Protein AF-S8DMW6-F1 (afdb_monomer_lite)

Radius of gyration: 17.29 Å; chains: 1; bounding box: 43×29×45 Å

Sequence (94 aa):
RGKTWFCSHCSYHTQREGDMPRHMNTHTANDKFVCCGVPVGDVLGYTGEIRDFEGQAMAGGCSKSFGRKDSFLRHLRVREGQCIRPTYLTSESS

pLDDT: mean 81.97, std 11.92, range [38.59, 94.44]

Secondary structure (DSSP, 8-state):
-PPPEE-SSSS-EES-TTHHHHHHHHHS----EE---EEGGGSTT--S-EEEETTEEEES----EES-HHHHHHHHHHTTTTSPPPGGGS----

Organism: Fomitopsis schrenkii (NCBI:txid2126942)

Foldseek 3Di:
DADKDADPPDRDIDSDPVVRVVVVLVVVQPLPDFLQAAAPVVDPPQPDDWDDDPNGTHAQGDRDTDSDPVVRVVVCVVCPPRGHDDPVNVPPDD

Structure (mmCIF, N/CA/C/O backbone):
data_AF-S8DMW6-F1
#
_entry.id   AF-S8DMW6-F1
#
loop_
_atom_site.group_PDB
_atom_site.id
_atom_site.type_symbol
_atom_site.label_atom_id
_atom_site.label_alt_id
_atom_site.label_comp_id
_atom_site.label_asym_id
_atom_site.label_entity_id
_atom_site.label_seq_id
_atom_site.pdbx_PDB_ins_code
_atom_site.Cartn_x
_atom_site.Cartn_y
_atom_site.Cartn_z
_atom_site.occupancy
_atom_site.B_iso_or_equiv
_atom_site.auth_seq_id
_atom_site.auth_comp_id
_atom_site.auth_asym_id
_atom_site.auth_atom_id
_atom_site.pdbx_PDB_model_num
ATOM 1 N N . ARG A 1 1 ? -28.298 -8.157 25.289 1.00 54.78 1 ARG A N 1
ATOM 2 C CA . ARG A 1 1 ? -28.026 -6.703 25.160 1.00 54.78 1 ARG A CA 1
ATOM 3 C C . ARG A 1 1 ? -26.567 -6.550 24.748 1.00 54.78 1 ARG A C 1
ATOM 5 O O . ARG A 1 1 ? -25.713 -6.975 25.510 1.00 54.78 1 ARG A O 1
ATOM 12 N N . GLY A 1 2 ? -26.290 -6.068 23.534 1.00 77.31 2 GLY A N 1
ATOM 13 C CA . GLY A 1 2 ? -24.919 -5.864 23.051 1.00 77.31 2 GLY A CA 1
ATOM 14 C C . GLY A 1 2 ? -24.296 -4.611 23.667 1.00 77.31 2 GLY A C 1
ATOM 15 O O . GLY A 1 2 ? -24.984 -3.604 23.838 1.00 77.31 2 GLY A O 1
ATOM 16 N N . LYS A 1 3 ? -23.011 -4.675 24.025 1.00 85.94 3 LYS A N 1
ATOM 17 C CA . LYS A 1 3 ? -22.241 -3.507 24.466 1.00 85.94 3 LYS A CA 1
ATOM 18 C C . LYS A 1 3 ? -21.930 -2.643 23.242 1.00 85.94 3 LYS A C 1
ATOM 20 O O . LYS A 1 3 ? -21.346 -3.134 22.281 1.00 85.94 3 LYS A O 1
ATOM 25 N N . THR A 1 4 ? -22.333 -1.375 23.278 1.00 93.44 4 THR A N 1
ATOM 26 C CA . THR A 1 4 ? -21.965 -0.394 22.248 1.00 93.44 4 THR A CA 1
ATOM 27 C C . THR A 1 4 ? -20.713 0.344 22.696 1.00 93.44 4 THR A C 1
ATOM 29 O O . THR A 1 4 ? -20.619 0.777 23.844 1.00 93.44 4 THR A O 1
ATOM 32 N N . TRP A 1 5 ? -19.758 0.476 21.788 1.00 91.88 5 TRP A N 1
ATOM 33 C CA . TRP A 1 5 ? -18.520 1.216 21.972 1.00 91.88 5 TRP A CA 1
ATOM 34 C C . TRP A 1 5 ? -18.658 2.561 21.268 1.00 91.88 5 TRP A C 1
ATOM 36 O O . TRP A 1 5 ? -18.997 2.594 20.085 1.00 91.88 5 TRP A O 1
ATOM 46 N N . PHE A 1 6 ? -18.372 3.651 21.975 1.00 94.31 6 PHE A N 1
ATOM 47 C CA . PHE A 1 6 ? -18.403 5.016 21.446 1.00 94.31 6 PHE A CA 1
ATOM 48 C C . PHE A 1 6 ? -16.982 5.557 21.321 1.00 94.31 6 PHE A C 1
ATOM 50 O O . PHE A 1 6 ? -16.155 5.325 22.204 1.00 94.31 6 PHE A O 1
ATOM 57 N N . CYS A 1 7 ? -16.695 6.250 20.222 1.00 93.12 7 CYS A N 1
ATOM 58 C CA . CYS A 1 7 ? -15.425 6.939 20.054 1.00 93.12 7 CYS A CA 1
ATOM 59 C C . CYS A 1 7 ? -15.371 8.179 20.959 1.00 93.12 7 CYS A C 1
ATOM 61 O O . CYS A 1 7 ? -16.357 8.897 21.103 1.00 93.12 7 CYS A O 1
ATOM 63 N N . SER A 1 8 ? -14.206 8.452 21.546 1.00 91.62 8 SER A N 1
ATOM 64 C CA . SER A 1 8 ? -13.959 9.640 22.374 1.00 91.62 8 SER A CA 1
ATOM 65 C C . SER A 1 8 ? -13.675 10.914 21.572 1.00 91.62 8 SER A C 1
ATOM 67 O O . SER A 1 8 ? -13.678 11.999 22.144 1.00 91.62 8 SER A O 1
ATOM 69 N N . HIS A 1 9 ? -13.403 10.804 20.268 1.00 89.25 9 HIS A N 1
ATOM 70 C CA . HIS A 1 9 ? -12.979 11.924 19.416 1.00 89.25 9 HIS A CA 1
ATOM 71 C C . HIS A 1 9 ? -14.009 12.316 18.349 1.00 89.25 9 HIS A C 1
ATOM 73 O O . HIS A 1 9 ? -13.860 13.357 17.713 1.00 89.25 9 HIS A O 1
ATOM 79 N N . CYS A 1 10 ? -15.039 11.498 18.116 1.00 91.50 10 CYS A N 1
ATOM 80 C CA . CYS A 1 10 ? -16.113 11.798 17.170 1.00 91.50 10 CYS A CA 1
ATOM 81 C C . CYS A 1 10 ? -17.391 11.010 17.495 1.00 91.50 10 CYS A C 1
ATOM 83 O O . CYS A 1 10 ? -17.414 10.171 18.388 1.00 91.50 10 CYS A O 1
ATOM 85 N N . SER A 1 11 ? -18.462 11.240 16.734 1.00 93.75 11 SER A N 1
ATOM 86 C CA . SER A 1 11 ? -19.769 10.590 16.933 1.00 93.75 11 SER A CA 1
ATOM 87 C C . SER A 1 11 ? -19.850 9.131 16.441 1.00 93.75 11 SER A C 1
ATOM 89 O O . SER A 1 11 ? -20.937 8.550 16.403 1.00 93.75 11 SER A O 1
ATOM 91 N N . TYR A 1 12 ? -18.729 8.523 16.034 1.00 93.19 12 TYR A N 1
ATOM 92 C CA . TYR A 1 12 ? -18.697 7.128 15.592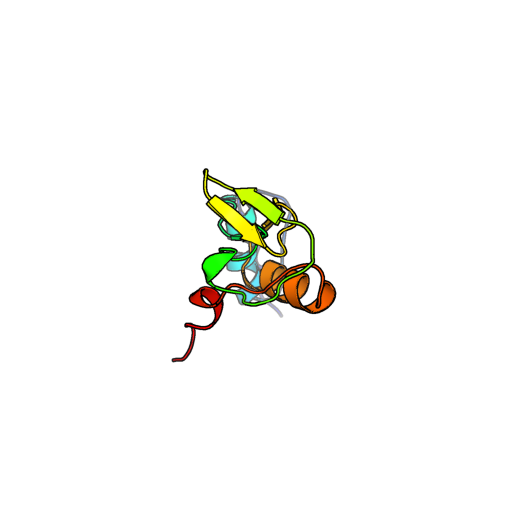 1.00 93.19 12 TYR A CA 1
ATOM 93 C C . TYR A 1 12 ? -18.940 6.158 16.758 1.00 93.19 12 TYR A C 1
ATOM 95 O O . TYR A 1 12 ? -18.406 6.324 17.856 1.00 93.19 12 TYR A O 1
ATOM 103 N N . HIS A 1 13 ? -19.717 5.105 16.504 1.00 94.44 13 HIS A N 1
ATOM 104 C CA . HIS A 1 13 ? -19.981 4.036 17.461 1.00 94.44 13 HIS A CA 1
ATOM 105 C C . HIS A 1 13 ? -20.138 2.687 16.750 1.00 94.44 13 HIS A C 1
ATOM 107 O O . HIS A 1 13 ? -20.499 2.619 15.575 1.00 94.44 13 HIS A O 1
ATOM 113 N N . THR A 1 14 ? -19.859 1.597 17.463 1.00 93.94 14 THR A N 1
ATOM 114 C CA . THR A 1 14 ? -19.959 0.228 16.934 1.00 93.94 14 THR A CA 1
ATOM 115 C C . THR A 1 14 ? -20.361 -0.757 18.026 1.00 93.94 14 THR A C 1
ATOM 117 O O . THR A 1 14 ? -20.052 -0.570 19.200 1.00 93.94 14 THR A O 1
ATOM 120 N N . GLN A 1 15 ? -21.045 -1.834 17.644 1.00 93.88 15 GLN A N 1
ATOM 121 C CA . GLN A 1 15 ? -21.390 -2.943 18.544 1.00 93.88 15 GLN A CA 1
ATOM 122 C C . GLN A 1 15 ? -20.349 -4.073 18.507 1.00 93.88 15 GLN A C 1
ATOM 124 O O . GLN A 1 15 ? -20.456 -5.041 19.256 1.00 93.88 15 GLN A O 1
ATOM 129 N N . ARG A 1 16 ? -19.338 -3.970 17.634 1.00 90.25 16 ARG A N 1
ATOM 130 C CA . ARG A 1 16 ? -18.264 -4.959 17.497 1.00 90.25 16 ARG A CA 1
ATOM 131 C C . ARG A 1 16 ? -17.016 -4.455 18.207 1.00 90.25 16 ARG A C 1
ATOM 133 O O . ARG A 1 16 ? -16.455 -3.435 17.821 1.00 90.25 16 ARG A O 1
ATOM 140 N N . GLU A 1 17 ? -16.553 -5.198 19.205 1.00 86.50 17 GLU A N 1
ATOM 141 C CA . GLU A 1 17 ? -15.381 -4.821 20.006 1.00 86.50 17 GLU A CA 1
ATOM 142 C C . GLU A 1 17 ? -14.137 -4.555 19.139 1.00 86.50 17 GLU A C 1
ATOM 144 O O . GLU A 1 17 ? -13.481 -3.532 19.304 1.00 86.50 17 GLU A O 1
ATOM 149 N N . GLY A 1 18 ? -13.879 -5.391 18.128 1.00 86.75 18 GLY A N 1
ATOM 150 C CA . GLY A 1 18 ? -12.727 -5.231 17.231 1.00 86.75 18 GLY A CA 1
ATOM 151 C C . GLY A 1 18 ? -12.808 -4.063 16.236 1.00 86.75 18 GLY A C 1
ATOM 152 O O . GLY A 1 18 ? -11.821 -3.777 15.554 1.00 86.75 18 GLY A O 1
ATOM 153 N N . ASP A 1 19 ? -13.955 -3.390 16.103 1.00 89.75 19 ASP A N 1
ATOM 154 C CA . ASP A 1 19 ? -14.098 -2.234 15.208 1.00 89.75 19 ASP A CA 1
ATOM 155 C C . ASP A 1 19 ? -13.635 -0.933 15.878 1.00 89.75 19 ASP A C 1
ATOM 157 O O . ASP A 1 19 ? -13.127 -0.052 15.185 1.00 89.75 19 ASP A O 1
ATOM 161 N N . MET A 1 20 ? -13.751 -0.811 17.207 1.00 91.44 20 MET A N 1
ATOM 162 C CA . MET A 1 20 ? -13.398 0.425 17.915 1.00 91.44 20 MET A CA 1
ATOM 163 C C . MET A 1 20 ? -11.885 0.714 17.896 1.00 91.44 20 MET A C 1
ATOM 165 O O . MET A 1 20 ? -11.513 1.795 17.442 1.00 91.44 20 MET A O 1
ATOM 169 N N . PRO A 1 21 ? -10.981 -0.225 18.251 1.00 87.00 21 PRO A N 1
ATOM 170 C CA . PRO A 1 21 ? -9.538 -0.003 18.108 1.00 87.00 21 PRO A CA 1
ATOM 171 C C . PRO A 1 21 ? -9.142 0.343 16.668 1.00 87.00 21 PRO A C 1
ATOM 173 O O . PRO A 1 21 ? -8.281 1.183 16.423 1.00 87.00 21 PRO A O 1
ATOM 176 N N . ARG A 1 22 ? -9.821 -0.266 15.689 1.00 82.31 22 ARG A N 1
ATOM 177 C CA . ARG A 1 22 ? -9.586 -0.007 14.267 1.00 82.31 22 ARG A CA 1
ATOM 178 C C . ARG A 1 22 ? -10.026 1.390 13.847 1.00 82.31 22 ARG A C 1
ATOM 180 O O . ARG A 1 22 ? -9.356 2.010 13.026 1.00 82.31 22 ARG A O 1
ATOM 187 N N . HIS A 1 23 ? -11.147 1.862 14.376 1.00 88.19 23 HIS A N 1
ATOM 188 C CA . HIS A 1 23 ? -11.609 3.224 14.171 1.00 88.19 23 HIS A CA 1
ATOM 189 C C . HIS A 1 23 ? -10.641 4.235 14.793 1.00 88.19 23 HIS A C 1
ATOM 191 O O . HIS A 1 23 ? -10.310 5.218 14.146 1.00 88.19 23 HIS A O 1
ATOM 197 N N . MET A 1 24 ? -10.094 3.968 15.980 1.00 86.25 24 MET A N 1
ATOM 198 C CA . MET A 1 24 ? -9.133 4.880 16.616 1.00 86.25 24 MET A CA 1
ATOM 199 C C . MET A 1 24 ? -7.893 5.159 15.748 1.00 86.25 24 MET A C 1
ATOM 201 O O . MET A 1 24 ? -7.373 6.273 15.777 1.00 86.25 24 MET A O 1
ATOM 205 N N . ASN A 1 25 ? -7.483 4.215 14.890 1.00 80.19 25 ASN A N 1
ATOM 206 C CA . ASN A 1 25 ? -6.404 4.433 13.917 1.00 80.19 25 ASN A CA 1
ATOM 207 C C . ASN A 1 25 ? -6.701 5.544 12.893 1.00 80.19 25 ASN A C 1
ATOM 209 O O . ASN A 1 25 ? -5.770 6.068 12.288 1.00 80.19 25 ASN A O 1
ATOM 213 N N . THR A 1 26 ? -7.969 5.911 12.667 1.00 79.88 26 THR A N 1
ATOM 214 C CA . THR A 1 26 ? -8.317 7.026 11.770 1.00 79.88 26 THR A CA 1
ATOM 215 C C . THR A 1 26 ? -8.088 8.383 12.421 1.00 79.88 26 THR A C 1
ATOM 217 O O . THR A 1 26 ? -7.928 9.368 11.712 1.00 79.88 26 THR A O 1
ATOM 220 N N . HIS A 1 27 ? -8.069 8.452 13.755 1.00 83.56 27 HIS A N 1
ATOM 221 C CA . HIS A 1 27 ? -7.731 9.674 14.487 1.00 83.56 27 HIS A CA 1
ATOM 222 C C . HIS A 1 27 ? -6.220 9.876 14.603 1.00 83.56 27 HIS A C 1
ATOM 224 O O . HIS A 1 27 ? -5.751 11.008 14.607 1.00 83.56 27 HIS A O 1
ATOM 230 N N . THR A 1 28 ? -5.457 8.787 14.647 1.00 73.69 28 THR A N 1
ATOM 231 C CA . THR A 1 28 ? -3.989 8.800 14.682 1.00 73.69 28 THR A CA 1
ATOM 232 C C . THR A 1 28 ? -3.356 8.632 13.304 1.00 73.69 28 THR A C 1
ATOM 234 O O . THR A 1 28 ? -2.193 8.245 13.245 1.00 73.69 28 THR A O 1
ATOM 237 N N . ALA A 1 29 ? -4.109 8.881 12.220 1.00 61.31 29 ALA A N 1
ATOM 238 C CA . ALA A 1 29 ? -3.752 8.579 10.833 1.00 61.31 29 ALA A CA 1
ATOM 239 C C . ALA A 1 29 ? -2.298 8.948 10.499 1.00 61.31 29 ALA A C 1
ATOM 241 O O . ALA A 1 29 ? -1.981 10.058 10.087 1.00 61.31 29 ALA A O 1
ATOM 242 N N . ASN A 1 30 ? -1.414 7.971 10.668 1.00 60.16 30 ASN A N 1
ATOM 243 C CA . ASN A 1 30 ? -0.132 7.936 10.011 1.00 60.16 30 ASN A CA 1
ATOM 244 C C . ASN A 1 30 ? -0.424 7.144 8.740 1.00 60.16 30 ASN A C 1
ATOM 246 O O . ASN A 1 30 ? -0.841 5.987 8.833 1.00 60.16 30 ASN A O 1
ATOM 250 N N . ASP A 1 31 ? -0.330 7.761 7.571 1.00 59.53 31 ASP A N 1
ATOM 251 C CA . ASP A 1 31 ? -0.538 7.085 6.293 1.00 59.53 31 ASP A CA 1
ATOM 252 C C . ASP A 1 31 ? 0.596 6.069 6.074 1.00 59.53 31 ASP A C 1
ATOM 254 O O . ASP A 1 31 ? 1.573 6.325 5.383 1.00 59.53 31 ASP A O 1
ATOM 258 N N . LYS A 1 32 ? 0.497 4.903 6.730 1.00 72.88 32 LYS A N 1
ATOM 259 C CA . LYS A 1 32 ? 1.596 3.926 6.814 1.00 72.88 32 LYS A CA 1
ATOM 260 C C . LYS A 1 32 ? 1.807 3.138 5.524 1.00 72.88 32 LYS A C 1
ATOM 262 O O . LYS A 1 32 ? 2.842 2.500 5.376 1.00 72.88 32 LYS A O 1
ATOM 267 N N . PHE A 1 33 ? 0.821 3.114 4.625 1.00 82.31 33 PHE A N 1
ATOM 268 C CA . PHE A 1 33 ? 0.854 2.261 3.439 1.00 82.31 33 PHE A CA 1
ATOM 269 C C . PHE A 1 33 ? 0.600 3.080 2.179 1.00 82.31 33 PHE A C 1
ATOM 271 O O . PHE A 1 33 ? -0.533 3.478 1.911 1.00 82.31 33 PHE A O 1
ATOM 278 N N . VAL A 1 34 ? 1.645 3.300 1.387 1.00 87.12 34 VAL A N 1
ATOM 279 C CA . VAL A 1 34 ? 1.564 3.989 0.096 1.00 87.12 34 VAL A CA 1
ATOM 280 C C . VAL A 1 34 ? 1.751 2.976 -1.027 1.00 87.12 34 VAL A C 1
ATOM 282 O O . VAL A 1 34 ? 2.635 2.124 -0.977 1.00 87.12 34 VAL A O 1
ATOM 285 N N . CYS A 1 35 ? 0.919 3.061 -2.065 1.00 88.69 35 CYS A N 1
ATOM 286 C CA . CYS A 1 35 ? 1.104 2.290 -3.292 1.00 88.69 35 CYS A CA 1
ATOM 287 C C . CYS A 1 35 ? 2.225 2.903 -4.147 1.00 88.69 35 CYS A C 1
ATOM 289 O O . CYS A 1 35 ? 1.955 3.518 -5.179 1.00 88.69 35 CYS A O 1
ATOM 291 N N . CYS A 1 36 ? 3.474 2.766 -3.703 1.00 89.19 36 CYS A N 1
ATOM 292 C CA . CYS A 1 36 ? 4.654 3.227 -4.438 1.00 89.19 36 CYS A CA 1
ATOM 293 C C . CYS A 1 36 ? 5.090 2.265 -5.554 1.00 89.19 36 CYS A C 1
ATOM 295 O O . CYS A 1 36 ? 5.811 2.678 -6.450 1.00 89.19 36 CYS A O 1
ATOM 297 N N . GLY A 1 37 ? 4.596 1.024 -5.554 1.00 89.75 37 GLY A N 1
ATOM 298 C CA . GLY A 1 37 ? 5.020 -0.020 -6.487 1.00 89.75 37 GLY A CA 1
ATOM 299 C C . GLY A 1 37 ? 6.193 -0.819 -5.926 1.00 89.75 37 GLY A C 1
ATOM 300 O O . GLY A 1 37 ? 6.346 -0.925 -4.708 1.00 89.75 37 GLY A O 1
ATOM 301 N N . VAL A 1 38 ? 7.013 -1.388 -6.803 1.00 89.00 38 VAL A N 1
ATOM 302 C CA . VAL A 1 38 ? 8.229 -2.135 -6.435 1.00 89.00 38 VAL A CA 1
ATOM 303 C C . VAL A 1 38 ? 9.435 -1.616 -7.208 1.00 89.00 38 VAL A C 1
ATOM 305 O O . VAL A 1 38 ? 9.236 -1.130 -8.320 1.00 89.00 38 VAL A O 1
ATOM 308 N N . PRO A 1 39 ? 10.667 -1.712 -6.681 1.00 90.44 39 PRO A N 1
ATOM 309 C CA . PRO A 1 39 ? 11.854 -1.299 -7.420 1.00 90.44 39 PRO A CA 1
ATOM 310 C C . PRO A 1 39 ? 11.903 -1.972 -8.793 1.00 90.44 39 PRO A C 1
ATOM 312 O O . PRO A 1 39 ? 11.699 -3.180 -8.899 1.00 90.44 39 PRO A O 1
ATOM 315 N N . VAL A 1 40 ? 12.185 -1.208 -9.851 1.00 89.00 40 VAL A N 1
ATOM 316 C CA . VAL A 1 40 ? 12.230 -1.747 -11.227 1.00 89.00 40 VAL A CA 1
ATOM 317 C C . VAL A 1 40 ? 13.231 -2.905 -11.351 1.00 89.00 40 VAL A C 1
ATOM 319 O O . VAL A 1 40 ? 12.992 -3.844 -12.103 1.00 89.00 40 VAL A O 1
ATOM 322 N N . GLY A 1 41 ? 14.318 -2.880 -10.570 1.00 86.81 41 GLY A N 1
ATOM 323 C CA . GLY A 1 41 ? 15.304 -3.964 -10.520 1.00 86.81 41 GLY A CA 1
ATOM 324 C C . GLY A 1 41 ? 14.759 -5.304 -10.006 1.00 86.81 41 GLY A C 1
ATOM 325 O O . GLY A 1 41 ? 15.304 -6.344 -10.365 1.00 86.81 41 GLY A O 1
ATOM 326 N N . ASP A 1 42 ? 13.666 -5.294 -9.238 1.00 86.31 42 ASP A N 1
ATOM 327 C CA . ASP A 1 42 ? 13.054 -6.501 -8.667 1.00 86.31 42 ASP A CA 1
ATOM 328 C C . ASP A 1 42 ? 12.019 -7.142 -9.610 1.00 86.31 42 ASP A C 1
ATOM 330 O O . ASP A 1 42 ? 11.533 -8.245 -9.349 1.00 86.31 42 ASP A O 1
ATOM 334 N N . VAL A 1 43 ? 11.663 -6.468 -10.711 1.00 83.94 43 VAL A N 1
ATOM 335 C CA . VAL A 1 43 ? 10.657 -6.934 -11.677 1.00 83.94 43 VAL A CA 1
ATOM 336 C C . VAL A 1 43 ? 11.218 -6.997 -13.094 1.00 83.94 43 VAL A C 1
ATOM 338 O O . VAL A 1 43 ? 11.134 -6.061 -13.889 1.00 83.94 43 VAL A O 1
ATOM 341 N N . LEU A 1 44 ? 11.768 -8.161 -13.436 1.00 82.75 44 LEU A N 1
ATOM 342 C CA . LEU A 1 44 ? 12.314 -8.423 -14.765 1.00 82.75 44 LEU A CA 1
ATOM 343 C C . LEU A 1 44 ? 11.222 -8.364 -15.841 1.00 82.75 44 LEU A C 1
ATOM 345 O O . LEU A 1 44 ? 10.178 -9.002 -15.725 1.00 82.75 44 LEU A O 1
ATOM 349 N N . GLY A 1 45 ? 11.494 -7.622 -16.916 1.00 81.31 45 GLY A N 1
ATOM 350 C CA . GLY A 1 45 ? 10.604 -7.547 -18.076 1.00 81.31 45 GLY A CA 1
ATOM 351 C C . GLY A 1 45 ? 9.325 -6.739 -17.849 1.00 81.31 45 GLY A C 1
ATOM 352 O O . GLY A 1 45 ? 8.387 -6.868 -18.632 1.00 81.31 45 GLY A O 1
ATOM 353 N N . TYR A 1 46 ? 9.259 -5.907 -16.805 1.00 83.69 46 TYR A N 1
ATOM 354 C CA . TYR A 1 46 ? 8.138 -4.989 -16.630 1.00 83.69 46 TYR A CA 1
ATOM 355 C C . TYR A 1 46 ? 8.129 -3.925 -17.740 1.00 83.69 46 TYR A C 1
ATOM 357 O O . TYR A 1 46 ? 9.050 -3.121 -17.855 1.00 83.69 46 TYR A O 1
ATOM 365 N N . THR A 1 47 ? 7.071 -3.914 -18.553 1.00 82.75 47 THR A N 1
ATOM 366 C CA . THR A 1 47 ? 6.876 -2.967 -19.668 1.00 82.75 47 THR A CA 1
ATOM 367 C C . THR A 1 47 ? 5.833 -1.887 -19.363 1.00 82.75 47 THR A C 1
ATOM 369 O O . THR A 1 47 ? 5.373 -1.200 -20.273 1.00 82.75 47 THR A O 1
ATOM 372 N N . GLY A 1 48 ? 5.382 -1.791 -18.110 1.00 82.56 48 GLY A N 1
ATOM 373 C CA . GLY A 1 48 ? 4.370 -0.825 -17.691 1.00 82.56 48 GLY A CA 1
ATOM 374 C C . GLY A 1 48 ? 4.961 0.523 -17.279 1.00 82.56 48 GLY A C 1
ATOM 375 O O . GLY A 1 48 ? 6.134 0.817 -17.494 1.00 82.56 48 GLY A O 1
ATOM 376 N N . GLU A 1 49 ? 4.133 1.350 -16.644 1.00 84.44 49 GLU A N 1
ATOM 377 C CA . GLU A 1 49 ? 4.542 2.680 -16.196 1.00 84.44 49 GLU A CA 1
ATOM 378 C C . GLU A 1 49 ? 5.551 2.605 -15.041 1.00 84.44 49 GLU A C 1
ATOM 380 O O . GLU A 1 49 ? 5.311 1.915 -14.041 1.00 84.44 49 GLU A O 1
ATOM 385 N N . ILE A 1 50 ? 6.661 3.331 -15.201 1.00 87.69 50 ILE A N 1
ATOM 386 C CA . ILE A 1 50 ? 7.703 3.536 -14.193 1.00 87.69 50 ILE A CA 1
ATOM 387 C C . ILE A 1 50 ? 7.521 4.932 -13.596 1.00 87.69 50 ILE A C 1
ATOM 389 O O . ILE A 1 50 ? 7.324 5.905 -14.325 1.00 87.69 50 ILE A O 1
ATOM 393 N N . ARG A 1 51 ? 7.599 5.031 -12.270 1.00 87.25 51 ARG A N 1
ATOM 394 C CA . ARG A 1 51 ? 7.481 6.284 -11.517 1.00 87.25 51 ARG A CA 1
ATOM 395 C C . ARG A 1 51 ?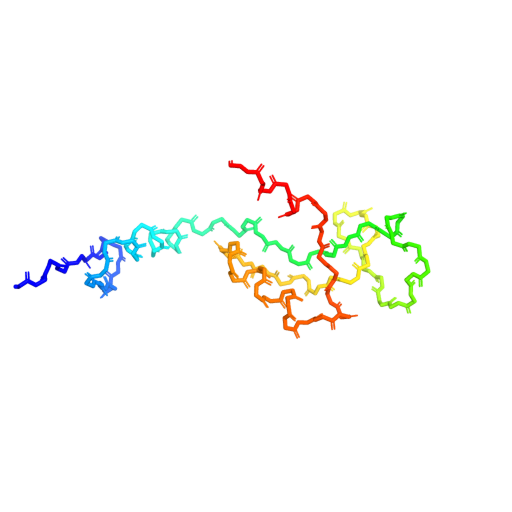 8.656 6.449 -10.569 1.00 87.25 51 ARG A C 1
ATOM 397 O O . ARG A 1 51 ? 9.199 5.462 -10.095 1.00 87.25 51 ARG A O 1
ATOM 404 N N . ASP A 1 52 ? 9.003 7.690 -10.261 1.00 88.62 52 ASP A N 1
ATOM 405 C CA . ASP A 1 52 ? 9.899 7.987 -9.146 1.00 88.62 52 ASP A CA 1
ATOM 406 C C . ASP A 1 52 ? 9.117 7.973 -7.825 1.00 88.62 52 ASP A C 1
ATOM 408 O O . ASP A 1 52 ? 8.015 8.526 -7.732 1.00 88.62 52 ASP A O 1
ATOM 412 N N . PHE A 1 53 ? 9.681 7.325 -6.811 1.00 85.81 53 PHE A N 1
ATOM 413 C CA . PHE A 1 53 ? 9.231 7.430 -5.431 1.00 85.81 53 PHE A CA 1
ATOM 414 C C . PHE A 1 53 ? 10.457 7.454 -4.521 1.00 85.81 53 PHE A C 1
ATOM 416 O O . PHE A 1 53 ? 11.246 6.513 -4.527 1.00 85.81 53 PHE A O 1
ATOM 423 N N . GLU A 1 54 ? 10.620 8.537 -3.760 1.00 86.19 54 GLU A N 1
ATOM 424 C CA . GLU A 1 54 ? 11.765 8.741 -2.857 1.00 86.19 54 GLU A CA 1
ATOM 425 C C . GLU A 1 54 ? 13.134 8.599 -3.557 1.00 86.19 54 GLU A C 1
ATOM 427 O O . GLU A 1 54 ? 14.103 8.125 -2.967 1.00 86.19 54 GLU A O 1
ATOM 432 N N . GLY A 1 55 ? 13.230 9.017 -4.828 1.00 87.62 55 GLY A N 1
ATOM 433 C CA . GLY A 1 55 ? 14.464 8.917 -5.615 1.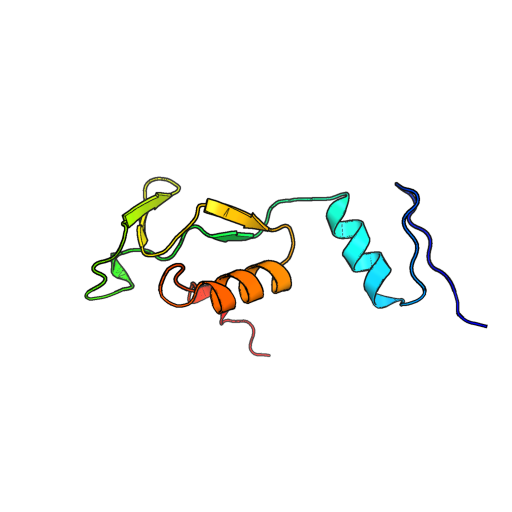00 87.62 55 GLY A CA 1
ATOM 434 C C . GLY A 1 55 ? 14.758 7.514 -6.156 1.00 87.62 55 GLY A C 1
ATOM 435 O O . GLY A 1 55 ? 15.857 7.268 -6.658 1.00 87.62 55 GLY A O 1
ATOM 436 N N . GLN A 1 56 ? 13.809 6.579 -6.041 1.00 89.38 56 GLN A N 1
ATOM 437 C CA . GLN A 1 56 ? 13.902 5.238 -6.608 1.00 89.38 56 GLN A CA 1
ATOM 438 C C . GLN A 1 56 ? 12.907 5.060 -7.756 1.00 89.38 56 GLN A C 1
ATOM 440 O O . GLN A 1 56 ? 11.738 5.433 -7.661 1.00 89.38 56 GLN A O 1
ATOM 445 N N . ALA A 1 57 ? 13.364 4.427 -8.840 1.00 90.88 57 ALA A N 1
ATOM 446 C CA . ALA A 1 57 ? 12.501 4.032 -9.944 1.00 90.88 57 ALA A CA 1
ATOM 447 C C . ALA A 1 57 ? 11.652 2.820 -9.539 1.00 90.88 57 ALA A C 1
ATOM 449 O O . ALA A 1 57 ? 12.172 1.723 -9.306 1.00 90.88 57 ALA A O 1
ATOM 450 N N . MET A 1 58 ? 10.341 3.024 -9.498 1.00 90.94 58 MET A N 1
ATOM 451 C CA . MET A 1 58 ? 9.350 2.044 -9.088 1.00 90.94 58 MET A CA 1
ATOM 452 C C . MET A 1 58 ? 8.436 1.653 -10.250 1.00 90.94 58 MET A C 1
ATOM 454 O O . MET A 1 58 ? 7.968 2.491 -11.019 1.00 90.94 58 MET A O 1
ATOM 458 N N . ALA A 1 59 ? 8.138 0.366 -10.344 1.00 90.81 59 ALA A N 1
ATOM 459 C CA . ALA A 1 59 ? 7.196 -0.236 -11.270 1.00 90.81 59 ALA A CA 1
ATOM 460 C C . ALA A 1 59 ? 5.845 -0.488 -10.588 1.00 90.81 59 ALA A C 1
ATOM 462 O O . ALA A 1 59 ? 5.780 -1.011 -9.472 1.00 90.81 59 ALA A O 1
ATOM 463 N N . GLY A 1 60 ? 4.752 -0.162 -11.281 1.00 86.31 60 GLY A N 1
ATOM 464 C CA . GLY A 1 60 ? 3.399 -0.534 -10.864 1.00 86.31 60 GLY A CA 1
ATOM 465 C C . GLY A 1 60 ? 2.963 0.098 -9.538 1.00 86.31 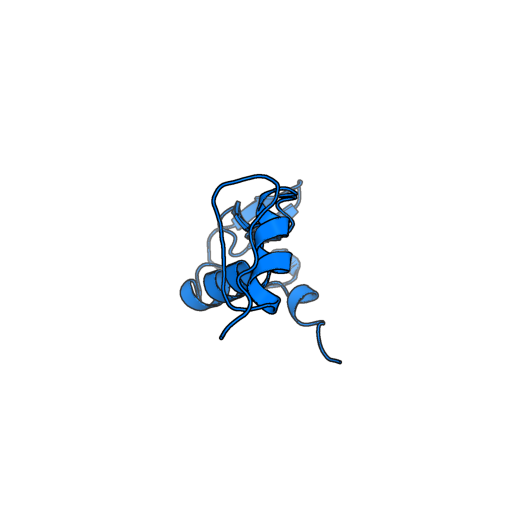60 GLY A C 1
ATOM 466 O O . GLY A 1 60 ? 2.527 -0.606 -8.629 1.00 86.31 60 GLY A O 1
ATOM 467 N N . GLY A 1 61 ? 3.079 1.420 -9.412 1.00 88.12 61 GLY A N 1
ATOM 468 C CA . GLY A 1 61 ? 2.608 2.204 -8.264 1.00 88.12 61 GLY A CA 1
ATOM 469 C C . GLY A 1 61 ? 1.592 3.270 -8.679 1.00 88.12 61 GLY A C 1
ATOM 470 O O . GLY A 1 61 ? 1.658 3.792 -9.787 1.00 88.12 61 GLY A O 1
ATOM 471 N N . CYS A 1 62 ? 0.645 3.619 -7.798 1.00 88.44 62 CYS A N 1
ATOM 472 C CA . CYS A 1 62 ? -0.336 4.688 -8.055 1.00 88.44 62 CYS A CA 1
ATOM 473 C C . CYS A 1 62 ? -0.287 5.859 -7.059 1.00 88.44 62 CYS A C 1
ATOM 475 O O . CYS A 1 62 ? -1.135 6.748 -7.125 1.00 88.44 62 CYS A O 1
ATOM 477 N N . SER A 1 63 ? 0.680 5.849 -6.137 1.00 87.25 63 SER A N 1
ATOM 478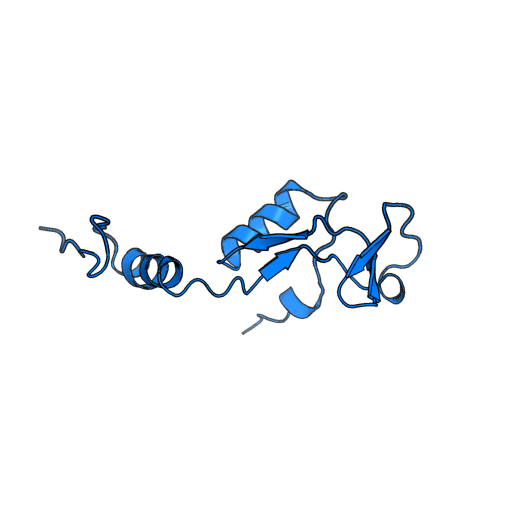 C CA . SER A 1 63 ? 0.924 6.873 -5.106 1.00 87.25 63 SER A CA 1
ATOM 479 C C . SER A 1 63 ? -0.240 7.104 -4.135 1.00 87.25 63 SER A C 1
ATOM 481 O O . SER A 1 63 ? -0.247 8.069 -3.377 1.00 87.25 63 SER A O 1
ATOM 483 N N . LYS A 1 64 ? -1.236 6.212 -4.123 1.00 86.75 64 LYS A N 1
ATOM 484 C CA . LYS A 1 64 ? -2.369 6.296 -3.201 1.00 86.75 64 LYS A CA 1
ATOM 485 C C . LYS A 1 64 ? -1.953 5.848 -1.800 1.00 86.75 64 LYS A C 1
ATOM 487 O O . LYS A 1 64 ? -1.389 4.761 -1.657 1.00 86.75 64 LYS A O 1
ATOM 492 N N . SER A 1 65 ? -2.267 6.661 -0.791 1.00 86.25 65 SER A N 1
ATOM 493 C CA . SER A 1 65 ? -2.058 6.331 0.617 1.00 86.25 65 SER A CA 1
ATOM 494 C C . SER A 1 65 ? -3.263 5.613 1.225 1.00 86.25 65 SER A C 1
ATOM 496 O O . SER A 1 65 ? -4.419 5.780 0.816 1.00 86.25 65 SER A O 1
ATOM 498 N N . PHE A 1 66 ? -2.975 4.760 2.201 1.00 85.19 66 PHE A N 1
ATOM 499 C CA . PHE A 1 66 ? -3.954 4.006 2.960 1.00 85.19 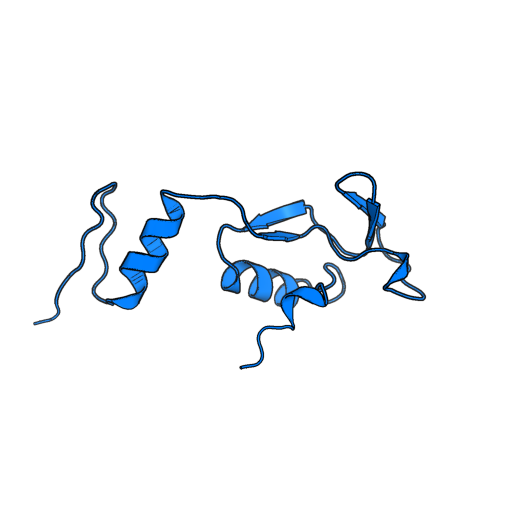66 PHE A CA 1
ATOM 500 C C . PHE A 1 66 ? -3.539 3.992 4.431 1.00 85.19 66 PHE A C 1
ATOM 502 O O . PHE A 1 66 ? -2.476 3.488 4.787 1.00 85.19 66 PHE A O 1
ATOM 509 N N . GLY A 1 67 ? -4.442 4.413 5.316 1.00 79.00 67 GLY A N 1
ATOM 510 C CA . GLY A 1 67 ? -4.247 4.271 6.764 1.00 79.00 67 GLY A CA 1
ATOM 511 C C . GLY A 1 67 ? -4.355 2.825 7.279 1.00 79.00 67 GLY A C 1
ATOM 512 O O . GLY A 1 67 ? -4.234 2.582 8.476 1.00 79.00 67 GLY A O 1
ATOM 513 N N . ARG A 1 68 ? -4.636 1.843 6.406 1.00 78.69 68 ARG A N 1
ATOM 514 C CA . ARG A 1 68 ? -4.901 0.444 6.785 1.00 78.69 68 ARG A CA 1
ATOM 515 C C . ARG A 1 68 ? -4.309 -0.568 5.804 1.00 78.69 68 ARG A C 1
ATOM 517 O O . ARG A 1 68 ? -4.562 -0.480 4.600 1.00 78.69 68 ARG A O 1
ATOM 524 N N . LYS A 1 69 ? -3.636 -1.596 6.343 1.00 81.94 69 LYS A N 1
ATOM 525 C CA . LYS A 1 69 ? -3.015 -2.689 5.573 1.00 81.94 69 LYS A CA 1
ATOM 526 C C . LYS A 1 69 ? -4.029 -3.486 4.754 1.00 81.94 69 LYS A C 1
ATOM 528 O O . LYS A 1 69 ? -3.795 -3.757 3.585 1.00 81.94 69 LYS A O 1
ATOM 533 N N . ASP A 1 70 ? -5.175 -3.841 5.327 1.00 84.69 70 ASP A N 1
ATOM 534 C CA . ASP A 1 70 ? -6.191 -4.641 4.635 1.00 84.69 70 ASP A CA 1
ATOM 535 C C . ASP A 1 70 ? -6.843 -3.877 3.471 1.00 84.69 70 ASP A C 1
ATOM 537 O O . ASP A 1 70 ? -7.070 -4.443 2.398 1.00 84.69 70 ASP A O 1
ATOM 541 N N . SER A 1 71 ? -7.066 -2.570 3.647 1.00 86.94 71 SER A N 1
ATOM 542 C CA . SER A 1 71 ? -7.500 -1.673 2.572 1.00 86.94 71 SER A CA 1
ATOM 543 C C . SER A 1 71 ? -6.464 -1.585 1.453 1.00 86.94 71 SER A C 1
ATOM 545 O O . SER A 1 71 ? -6.841 -1.654 0.283 1.00 86.94 71 SER A O 1
ATOM 547 N N . PHE A 1 72 ? -5.179 -1.486 1.799 1.00 87.19 72 PHE A N 1
ATOM 548 C CA . PHE A 1 72 ? -4.086 -1.462 0.830 1.00 87.19 72 PHE A CA 1
ATOM 549 C C . PHE A 1 72 ? -3.945 -2.790 0.070 1.00 87.19 72 PHE A C 1
ATOM 551 O O . PHE A 1 72 ? -3.917 -2.805 -1.158 1.00 87.19 72 PHE A O 1
ATOM 558 N N . LEU A 1 73 ? -3.963 -3.927 0.769 1.00 87.19 73 LEU A N 1
ATOM 559 C CA . LEU A 1 73 ? -3.913 -5.251 0.140 1.00 87.19 73 LEU A CA 1
ATOM 560 C C . LEU A 1 73 ? -5.112 -5.491 -0.785 1.00 87.19 73 LEU A C 1
ATOM 562 O O . LEU A 1 73 ? -4.960 -6.058 -1.864 1.00 87.19 73 LEU A O 1
ATOM 566 N N . ARG A 1 74 ? -6.310 -5.043 -0.390 1.00 89.56 74 ARG A N 1
ATOM 567 C CA . ARG A 1 74 ? -7.494 -5.088 -1.258 1.00 89.56 74 ARG A CA 1
ATOM 568 C C . ARG A 1 74 ? -7.320 -4.209 -2.492 1.00 89.56 74 ARG A C 1
ATOM 570 O O . ARG A 1 74 ? -7.715 -4.626 -3.573 1.00 89.56 74 ARG A O 1
ATOM 577 N N . HIS A 1 75 ? -6.735 -3.025 -2.344 1.00 90.12 75 HIS A N 1
ATOM 578 C CA . HIS A 1 75 ? -6.433 -2.154 -3.474 1.00 90.12 75 HIS A CA 1
ATOM 579 C C . HIS A 1 75 ? -5.500 -2.829 -4.491 1.00 90.12 75 HIS A C 1
ATOM 581 O O . HIS A 1 75 ? -5.820 -2.816 -5.677 1.00 90.12 75 HIS A O 1
ATOM 587 N N . LEU A 1 76 ? -4.423 -3.474 -4.031 1.00 87.06 76 LEU A N 1
ATOM 588 C CA . LEU A 1 76 ? -3.489 -4.201 -4.899 1.00 87.06 76 LEU A CA 1
ATOM 589 C C . LEU A 1 76 ? -4.159 -5.381 -5.619 1.00 87.06 76 LEU A C 1
ATOM 591 O O . LEU A 1 76 ? -3.905 -5.593 -6.796 1.00 87.06 76 LEU A O 1
ATOM 595 N N . ARG A 1 77 ? -5.068 -6.103 -4.946 1.00 86.38 77 ARG A N 1
ATOM 596 C CA . ARG A 1 77 ? -5.851 -7.185 -5.573 1.00 86.38 77 ARG A CA 1
ATOM 597 C C . ARG A 1 77 ? -6.789 -6.690 -6.674 1.00 86.38 77 ARG A C 1
ATOM 599 O O . ARG A 1 77 ? -6.929 -7.347 -7.690 1.00 86.38 77 ARG A O 1
ATOM 606 N N . VAL A 1 78 ? -7.461 -5.556 -6.469 1.00 84.69 78 VAL A N 1
ATOM 607 C CA . VAL A 1 78 ? -8.415 -5.015 -7.459 1.00 84.69 78 VAL A CA 1
ATOM 608 C C . VAL A 1 78 ? -7.691 -4.382 -8.651 1.00 84.69 78 VAL A C 1
ATOM 610 O O . VAL A 1 78 ? -8.238 -4.336 -9.748 1.00 84.69 78 VAL A O 1
ATOM 613 N N . ARG A 1 79 ? -6.466 -3.890 -8.445 1.00 78.88 79 ARG A N 1
ATOM 614 C CA . ARG A 1 79 ? -5.607 -3.319 -9.491 1.00 78.88 79 ARG A CA 1
ATOM 615 C C . ARG A 1 79 ? -4.535 -4.297 -9.972 1.00 78.88 79 ARG A C 1
ATOM 617 O O . ARG A 1 79 ? -3.422 -3.880 -10.289 1.00 78.88 79 ARG A O 1
ATOM 624 N N . GLU A 1 80 ? -4.868 -5.582 -10.016 1.00 68.56 80 GLU A N 1
ATOM 625 C CA . GLU A 1 80 ? -3.984 -6.622 -10.535 1.00 68.56 80 GLU A CA 1
ATOM 626 C C . GLU A 1 80 ? -3.505 -6.254 -11.954 1.00 68.56 80 GLU A C 1
ATOM 628 O O . GLU A 1 80 ? -4.293 -5.853 -12.809 1.00 68.56 80 GLU A O 1
ATOM 633 N N . GLY A 1 81 ? -2.187 -6.276 -12.166 1.00 67.06 81 GLY A N 1
ATOM 634 C CA . GLY A 1 81 ? -1.538 -5.859 -13.417 1.00 67.06 81 GLY A CA 1
ATOM 635 C C . GLY A 1 81 ? -1.231 -4.359 -13.553 1.00 67.06 81 GLY A C 1
ATOM 636 O O . GLY A 1 81 ? -0.350 -4.004 -14.328 1.00 67.06 81 GLY A O 1
ATOM 637 N N . GLN A 1 82 ? -1.881 -3.475 -12.784 1.00 75.75 82 GLN A N 1
ATOM 638 C CA . GLN A 1 82 ? -1.577 -2.029 -12.765 1.00 75.75 82 GLN A CA 1
ATOM 639 C C . GLN A 1 82 ? -0.771 -1.611 -11.534 1.00 75.75 82 GLN A C 1
ATOM 641 O O . GLN A 1 82 ? 0.053 -0.700 -11.603 1.00 75.75 82 GLN A O 1
ATOM 646 N N . CYS A 1 83 ? -1.031 -2.248 -10.392 1.00 85.31 83 CYS A N 1
ATOM 647 C CA . CYS A 1 83 ? -0.297 -2.014 -9.161 1.00 85.31 83 CYS A CA 1
ATOM 648 C C . CYS A 1 83 ? 0.374 -3.312 -8.716 1.00 85.31 83 CYS A C 1
ATOM 650 O O . CYS A 1 83 ? -0.299 -4.311 -8.459 1.00 85.31 83 CYS A O 1
ATOM 652 N N . ILE A 1 84 ? 1.701 -3.299 -8.625 1.00 83.12 84 ILE A N 1
ATOM 653 C CA . ILE A 1 84 ? 2.481 -4.468 -8.234 1.00 83.12 84 ILE A CA 1
ATOM 654 C C . ILE A 1 84 ? 2.531 -4.527 -6.714 1.00 83.12 84 ILE A C 1
ATOM 656 O O . ILE A 1 84 ? 2.752 -3.524 -6.034 1.00 83.12 84 ILE A O 1
ATOM 660 N N . ARG A 1 85 ? 2.299 -5.724 -6.171 1.00 79.75 85 ARG A N 1
ATOM 661 C CA . ARG A 1 85 ? 2.369 -5.968 -4.734 1.00 79.75 85 ARG A CA 1
ATOM 662 C C . ARG A 1 85 ? 3.830 -6.111 -4.293 1.00 79.75 85 ARG A C 1
ATOM 664 O O . ARG A 1 85 ? 4.481 -7.050 -4.746 1.00 79.75 85 ARG A O 1
ATOM 671 N N . PRO A 1 86 ? 4.313 -5.275 -3.357 1.00 71.19 86 PRO A N 1
ATOM 672 C CA . PRO A 1 86 ? 5.639 -5.445 -2.783 1.00 71.19 86 PRO A CA 1
ATOM 673 C C . PRO A 1 86 ? 5.797 -6.753 -2.011 1.00 71.19 86 PRO A C 1
ATOM 675 O O . PRO A 1 86 ? 4.895 -7.178 -1.282 1.00 71.19 86 PRO A O 1
ATOM 678 N N . THR A 1 87 ? 6.971 -7.365 -2.136 1.00 67.00 87 THR A N 1
ATOM 679 C CA . THR A 1 87 ? 7.339 -8.621 -1.466 1.00 67.00 87 THR A CA 1
ATOM 680 C C . THR A 1 87 ? 7.489 -8.451 0.047 1.00 67.00 87 THR A C 1
ATOM 682 O O . THR A 1 87 ? 7.100 -9.334 0.799 1.00 67.00 87 THR A O 1
ATOM 685 N N . TYR A 1 88 ? 7.907 -7.285 0.550 1.00 63.59 88 TYR A N 1
ATOM 686 C CA . TYR A 1 88 ? 7.970 -7.024 2.000 1.00 63.59 88 TYR A CA 1
ATOM 687 C C . TYR A 1 88 ? 6.593 -7.004 2.696 1.00 63.59 88 TYR A C 1
ATOM 689 O O . TYR A 1 88 ? 6.510 -6.967 3.919 1.00 63.59 88 TYR A O 1
ATOM 697 N N . LEU A 1 89 ? 5.485 -7.022 1.946 1.00 62.00 89 LEU A N 1
ATOM 698 C CA . LEU A 1 89 ? 4.143 -7.188 2.518 1.00 62.00 89 LEU A CA 1
ATOM 699 C C . LEU A 1 89 ? 3.737 -8.658 2.658 1.00 62.00 89 LEU A C 1
ATOM 701 O O . LEU A 1 89 ? 2.693 -8.934 3.255 1.00 62.00 89 LEU A O 1
ATOM 705 N N . THR A 1 90 ? 4.511 -9.587 2.085 1.00 54.09 90 THR A N 1
ATOM 706 C CA . THR A 1 90 ? 4.263 -11.032 2.173 1.00 54.09 90 THR A CA 1
ATOM 707 C C . THR A 1 90 ? 4.895 -11.667 3.405 1.00 54.09 90 THR A C 1
ATOM 709 O O . THR A 1 90 ? 4.556 -12.800 3.715 1.00 54.09 90 THR A O 1
ATOM 712 N N . SER A 1 91 ? 5.749 -10.948 4.137 1.00 50.06 91 SER A N 1
ATOM 713 C CA . SER A 1 91 ? 6.414 -11.418 5.359 1.00 50.06 91 SER A CA 1
ATOM 714 C C . SER A 1 91 ? 5.547 -11.338 6.625 1.00 50.06 91 SER A C 1
ATOM 716 O O . SER A 1 91 ? 6.073 -11.232 7.726 1.00 50.06 91 SER A O 1
ATOM 718 N N . GLU A 1 92 ? 4.220 -11.443 6.499 1.00 47.72 92 GLU A N 1
ATOM 719 C CA . GLU A 1 92 ? 3.385 -11.860 7.633 1.00 47.72 92 GLU A CA 1
ATOM 720 C C . GLU A 1 92 ? 2.976 -13.316 7.439 1.00 47.72 92 GLU A C 1
ATOM 722 O O . GLU A 1 92 ? 1.887 -13.634 6.963 1.00 47.72 92 GLU A O 1
ATOM 727 N N . SER A 1 93 ? 3.909 -14.193 7.794 1.00 43.25 93 SER A N 1
ATOM 728 C CA . SER A 1 93 ? 3.675 -15.612 8.024 1.00 43.25 93 SER A CA 1
ATOM 729 C C . SER A 1 93 ? 4.283 -16.000 9.369 1.00 43.25 93 SER A C 1
ATOM 731 O O . SER A 1 93 ? 5.427 -16.451 9.415 1.00 43.25 93 SER A O 1
ATOM 733 N N . SER A 1 94 ? 3.514 -15.779 10.439 1.00 38.59 94 SER A N 1
ATOM 734 C CA . SER A 1 94 ? 3.340 -16.626 11.640 1.00 38.59 94 SER A CA 1
ATOM 735 C C . SER A 1 94 ? 2.716 -15.815 12.767 1.00 38.59 94 SER A C 1
ATOM 737 O O . SER A 1 94 ? 3.344 -14.820 13.187 1.00 38.59 94 SER A O 1
#